Protein AF-A0A949LH09-F1 (afdb_monomer_lite)

Radius of gyration: 12.23 Å; chains: 1; bounding box: 36×16×27 Å

Foldseek 3Di:
DPPVVPCPCDLQVQLQVQLVVCVVVVHHSVVSSVCCSVVNCVSVVVD

Structure (mmCIF, N/CA/C/O backbone):
data_AF-A0A949LH09-F1
#
_entry.id   AF-A0A949LH09-F1
#
loop_
_atom_site.group_PDB
_atom_site.id
_atom_site.type_symbol
_atom_site.label_atom_id
_atom_site.label_alt_id
_atom_site.label_comp_id
_atom_site.label_asym_id
_atom_site.label_entity_id
_atom_site.label_seq_id
_atom_site.pdbx_PDB_ins_code
_atom_site.Cartn_x
_atom_site.Cartn_y
_atom_site.Cartn_z
_atom_site.occupancy
_atom_site.B_iso_or_equiv
_atom_site.auth_seq_id
_atom_site.auth_comp_id
_atom_site.auth_asym_id
_atom_site.auth_atom_id
_atom_site.pdbx_PDB_model_num
ATOM 1 N N . MET A 1 1 ? 29.661 2.753 -15.668 1.00 45.75 1 MET A N 1
ATOM 2 C CA . MET A 1 1 ? 28.973 2.171 -14.499 1.00 45.75 1 MET A CA 1
ATOM 3 C C . MET A 1 1 ? 27.493 2.237 -14.832 1.00 45.75 1 MET A C 1
ATOM 5 O O . MET A 1 1 ? 27.065 3.287 -15.274 1.00 45.75 1 MET A O 1
ATOM 9 N N . ASP A 1 2 ? 26.767 1.119 -14.807 1.00 46.72 2 ASP A N 1
ATOM 10 C CA . ASP A 1 2 ? 25.385 1.056 -15.308 1.00 46.72 2 ASP A CA 1
ATOM 11 C C . ASP A 1 2 ? 24.426 1.688 -14.273 1.00 46.72 2 ASP A C 1
ATOM 13 O O . ASP A 1 2 ? 24.080 1.074 -13.259 1.00 46.72 2 ASP A O 1
ATOM 17 N N . ASP A 1 3 ? 24.040 2.947 -14.508 1.00 55.78 3 ASP A N 1
ATOM 18 C CA . ASP A 1 3 ? 23.170 3.774 -13.648 1.00 55.78 3 ASP A CA 1
ATOM 19 C C . ASP A 1 3 ? 21.735 3.224 -13.480 1.00 55.78 3 ASP A C 1
ATOM 21 O O . ASP A 1 3 ? 20.910 3.805 -12.775 1.00 55.78 3 ASP A O 1
ATOM 25 N N . ARG A 1 4 ? 21.401 2.077 -14.090 1.00 55.06 4 ARG A N 1
ATOM 26 C CA . ARG A 1 4 ? 20.059 1.467 -14.023 1.00 55.06 4 ARG A CA 1
ATOM 27 C C . ARG A 1 4 ? 19.803 0.655 -12.755 1.00 55.06 4 ARG A C 1
ATOM 29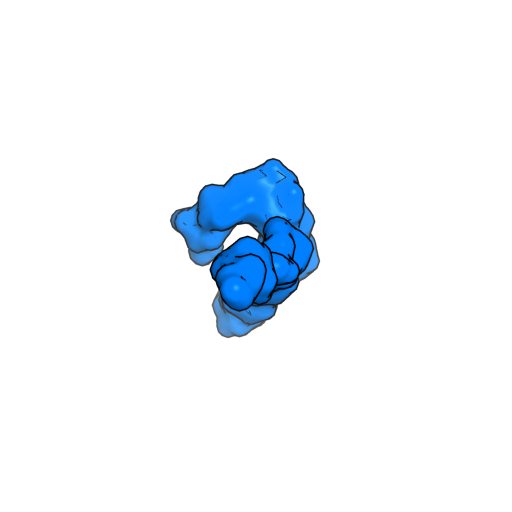 O O . ARG A 1 4 ? 18.679 0.221 -12.520 1.00 55.06 4 ARG A O 1
ATOM 36 N N . THR A 1 5 ? 20.816 0.467 -11.914 1.00 53.06 5 THR A N 1
ATOM 37 C CA . THR A 1 5 ? 20.692 -0.300 -10.659 1.00 53.06 5 THR A CA 1
ATOM 38 C C . THR A 1 5 ? 20.024 0.515 -9.534 1.00 53.06 5 THR A C 1
ATOM 40 O O . THR A 1 5 ? 19.820 0.002 -8.438 1.00 53.06 5 THR A O 1
ATOM 43 N N . ASN A 1 6 ? 19.685 1.792 -9.763 1.00 51.72 6 ASN A N 1
ATOM 44 C CA . ASN A 1 6 ? 19.460 2.734 -8.663 1.00 51.72 6 ASN A CA 1
ATOM 45 C C . ASN A 1 6 ? 18.091 2.649 -7.962 1.00 51.72 6 ASN A C 1
ATOM 47 O O . ASN A 1 6 ? 18.014 3.027 -6.804 1.00 51.72 6 ASN A O 1
ATOM 51 N N . PHE A 1 7 ? 17.035 2.091 -8.562 1.00 55.09 7 PHE A N 1
ATOM 52 C CA . PHE A 1 7 ? 15.751 1.924 -7.858 1.00 55.09 7 PHE A CA 1
ATOM 53 C C . PHE A 1 7 ? 14.982 0.688 -8.335 1.00 55.09 7 PHE A C 1
ATOM 55 O O . PHE A 1 7 ? 13.840 0.778 -8.774 1.00 55.09 7 PHE A O 1
ATOM 62 N N . PHE A 1 8 ? 15.564 -0.504 -8.185 1.00 51.41 8 PHE A N 1
ATOM 63 C CA . PHE A 1 8 ? 14.832 -1.780 -8.322 1.00 51.41 8 PHE A CA 1
ATOM 64 C C . PHE A 1 8 ? 13.848 -2.048 -7.160 1.00 51.41 8 PHE A C 1
ATOM 66 O O . PHE A 1 8 ? 13.490 -3.185 -6.859 1.00 51.41 8 PHE A O 1
ATOM 73 N N . VAL A 1 9 ? 13.378 -0.990 -6.501 1.00 60.94 9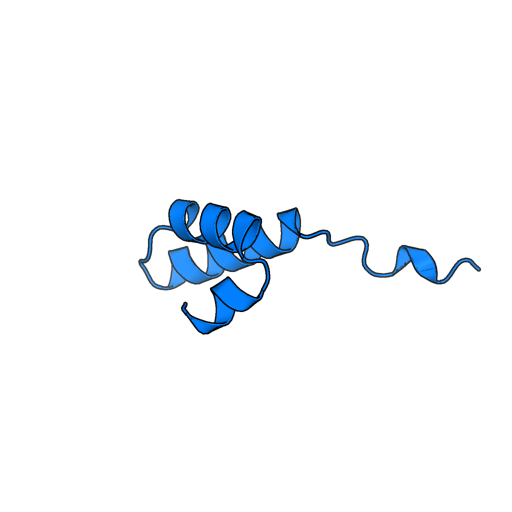 VAL A N 1
ATOM 74 C CA . VAL A 1 9 ? 12.250 -1.022 -5.574 1.00 60.94 9 VAL A CA 1
ATOM 75 C C . VAL A 1 9 ? 10.988 -1.072 -6.436 1.00 60.94 9 VAL A C 1
ATOM 77 O O . VAL A 1 9 ? 10.387 -0.054 -6.764 1.00 60.94 9 VAL A O 1
ATOM 80 N N . GLY A 1 10 ? 10.647 -2.270 -6.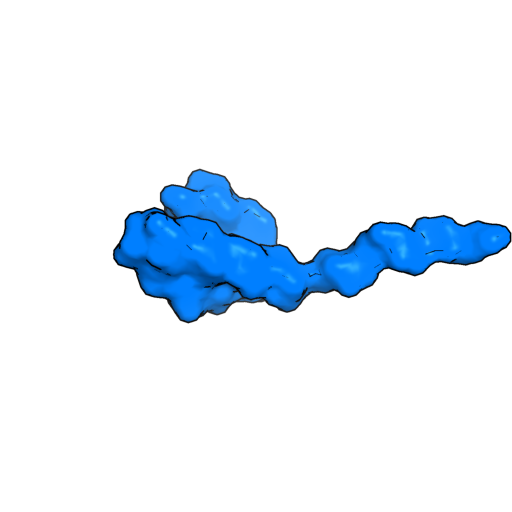910 1.00 73.00 10 GLY A N 1
ATOM 81 C CA . GLY A 1 10 ? 9.498 -2.483 -7.787 1.00 73.00 10 GLY A CA 1
ATOM 82 C C . GLY A 1 10 ? 8.156 -2.180 -7.109 1.00 73.00 10 GLY A C 1
ATOM 83 O O . GLY A 1 10 ? 8.067 -1.972 -5.896 1.00 73.00 10 GLY A O 1
ATOM 84 N N . TRP A 1 11 ? 7.080 -2.239 -7.898 1.00 74.69 11 TRP A N 1
ATOM 85 C CA . TRP A 1 11 ? 5.693 -2.051 -7.443 1.00 74.69 11 TRP A CA 1
ATOM 86 C C . TRP A 1 11 ? 5.318 -2.870 -6.193 1.00 74.69 11 TRP A C 1
ATOM 88 O O . TRP A 1 11 ? 4.569 -2.384 -5.351 1.00 74.69 11 TRP A O 1
ATOM 98 N N . GLY A 1 12 ? 5.873 -4.076 -6.023 1.00 79.50 12 GLY A N 1
ATOM 99 C CA . GLY A 1 12 ? 5.623 -4.916 -4.845 1.00 79.50 12 GLY A CA 1
ATOM 100 C C . GLY A 1 12 ? 6.167 -4.331 -3.536 1.00 79.50 12 GLY A C 1
ATOM 101 O O . GLY A 1 12 ? 5.495 -4.392 -2.508 1.00 79.50 12 GLY A O 1
ATOM 102 N N . THR A 1 13 ? 7.346 -3.702 -3.556 1.00 84.88 13 THR A N 1
ATOM 103 C CA . THR A 1 13 ? 7.894 -3.052 -2.356 1.00 84.88 13 THR A CA 1
ATOM 104 C C . THR A 1 13 ? 7.111 -1.789 -2.006 1.00 84.88 13 THR A C 1
ATOM 106 O O . THR A 1 13 ? 6.807 -1.573 -0.835 1.00 84.88 13 THR A O 1
ATOM 109 N N . LEU A 1 14 ? 6.706 -0.994 -3.003 1.00 81.88 14 LEU A N 1
ATOM 110 C CA . LEU A 1 14 ? 5.800 0.145 -2.793 1.00 81.88 14 LEU A CA 1
ATOM 111 C C . LEU A 1 14 ? 4.463 -0.293 -2.173 1.00 81.88 14 LEU A C 1
ATOM 113 O O . LEU A 1 14 ? 3.974 0.361 -1.251 1.00 81.88 14 LEU A O 1
ATOM 117 N N . ALA A 1 15 ? 3.908 -1.425 -2.618 1.00 84.06 15 ALA A N 1
ATOM 118 C CA . ALA A 1 15 ? 2.678 -1.975 -2.057 1.00 84.06 15 ALA A CA 1
ATOM 119 C C . ALA A 1 15 ? 2.819 -2.379 -0.581 1.00 84.06 15 ALA A C 1
ATOM 1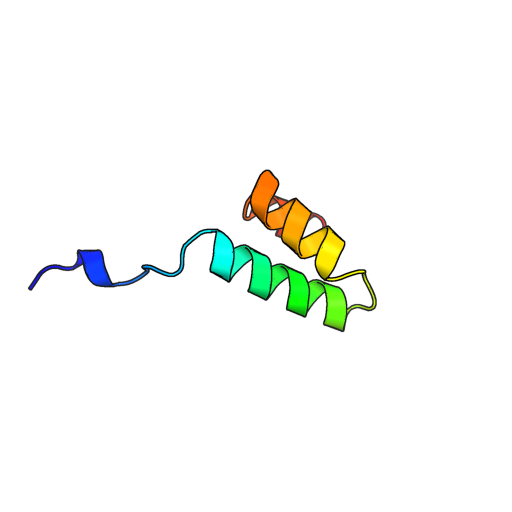21 O O . ALA A 1 15 ? 1.938 -2.070 0.223 1.00 84.06 15 ALA A O 1
ATOM 122 N N . LEU A 1 16 ? 3.945 -2.991 -0.199 1.00 85.81 16 LEU A N 1
ATOM 123 C CA . LEU A 1 16 ? 4.241 -3.335 1.198 1.00 85.81 16 LEU A CA 1
ATOM 124 C C . LEU A 1 16 ? 4.442 -2.094 2.085 1.00 85.81 16 LEU A C 1
ATOM 126 O O . LEU A 1 16 ? 3.981 -2.077 3.226 1.00 85.81 16 LEU A O 1
ATOM 130 N N . ILE A 1 17 ? 5.073 -1.036 1.568 1.00 86.88 17 ILE A N 1
ATOM 131 C CA . ILE A 1 17 ? 5.238 0.233 2.299 1.00 86.88 17 ILE A CA 1
ATOM 132 C C . ILE A 1 17 ? 3.874 0.895 2.545 1.00 86.88 17 ILE A C 1
ATOM 134 O O . ILE A 1 17 ? 3.574 1.283 3.677 1.00 86.88 17 ILE A O 1
ATOM 138 N N . ASN A 1 18 ? 3.014 0.969 1.523 1.00 85.12 18 ASN A N 1
ATOM 139 C CA . ASN A 1 18 ? 1.649 1.485 1.675 1.00 85.12 18 ASN A CA 1
ATOM 140 C C . ASN A 1 18 ? 0.815 0.651 2.656 1.00 85.12 18 ASN A C 1
ATOM 142 O O . ASN A 1 18 ? 0.049 1.209 3.441 1.00 85.12 18 ASN A O 1
ATOM 146 N N . ALA A 1 19 ? 0.977 -0.674 2.643 1.00 86.31 19 ALA A N 1
ATOM 147 C CA . ALA A 1 19 ? 0.324 -1.570 3.590 1.00 86.31 19 ALA A CA 1
ATOM 148 C C . ALA A 1 19 ? 0.713 -1.251 5.042 1.00 86.31 19 ALA A C 1
ATOM 150 O O . ALA A 1 19 ? -0.165 -1.130 5.898 1.00 86.31 19 ALA A O 1
ATOM 151 N N . GLY A 1 20 ? 2.009 -1.052 5.306 1.00 86.94 20 GLY A N 1
ATOM 152 C CA . GLY A 1 20 ? 2.517 -0.672 6.626 1.00 86.94 20 GLY A CA 1
ATOM 153 C C . GLY A 1 20 ? 2.028 0.707 7.080 1.00 86.94 20 GLY A C 1
ATOM 154 O O . GLY A 1 20 ? 1.587 0.860 8.220 1.00 86.94 20 GLY A O 1
ATOM 155 N N . LEU A 1 21 ? 2.018 1.698 6.179 1.00 86.06 21 LEU A N 1
ATOM 156 C CA . LEU A 1 21 ? 1.486 3.039 6.462 1.00 86.06 21 LEU A CA 1
ATOM 157 C C . LEU A 1 21 ? -0.016 3.016 6.779 1.00 86.06 21 LEU A C 1
ATOM 159 O O . LEU A 1 21 ? -0.470 3.704 7.696 1.00 86.06 21 LEU A O 1
ATOM 163 N N . ALA A 1 22 ? -0.790 2.208 6.054 1.00 84.50 22 ALA A N 1
ATOM 164 C CA . ALA A 1 22 ? -2.212 2.024 6.320 1.00 84.50 22 ALA A CA 1
ATOM 165 C C . ALA A 1 22 ? -2.465 1.322 7.663 1.00 84.50 22 ALA A C 1
ATOM 167 O O . ALA A 1 22 ? -3.351 1.735 8.415 1.00 84.50 22 ALA A O 1
ATOM 168 N N . GLN A 1 23 ? -1.658 0.309 7.991 1.00 85.12 23 GLN A N 1
ATOM 169 C CA . GLN A 1 23 ? -1.745 -0.427 9.252 1.00 85.12 23 GLN A CA 1
ATOM 170 C C . GLN A 1 23 ? -1.408 0.464 10.457 1.00 85.12 23 GLN A C 1
ATOM 172 O O . GLN A 1 23 ? -2.103 0.406 11.470 1.00 85.12 23 GLN A O 1
ATOM 177 N N . GLY A 1 24 ? -0.434 1.372 10.316 1.00 85.50 24 GLY A N 1
ATOM 178 C CA . GLY A 1 24 ? -0.118 2.391 11.326 1.00 85.50 24 GLY A CA 1
ATOM 179 C C . GLY A 1 24 ? -1.250 3.398 11.587 1.00 85.50 24 GLY A C 1
ATOM 180 O O . GLY A 1 24 ? -1.338 3.949 12.679 1.00 85.50 24 GLY A O 1
ATOM 181 N N . LYS A 1 25 ? -2.159 3.600 10.622 1.00 82.44 25 LYS A N 1
ATOM 182 C CA . LYS A 1 25 ? -3.372 4.434 10.757 1.00 82.44 25 LYS A CA 1
ATOM 183 C C . LYS A 1 25 ? -4.612 3.645 11.215 1.00 82.44 25 LYS A C 1
ATOM 185 O O . LYS A 1 25 ? -5.718 4.181 11.173 1.00 82.44 25 LYS A O 1
ATOM 190 N N . GLY A 1 26 ? -4.466 2.375 11.603 1.00 83.44 26 GLY A N 1
ATOM 191 C CA . GLY A 1 26 ? -5.584 1.518 12.019 1.00 83.44 26 GLY A CA 1
ATOM 192 C C . GLY A 1 26 ? -6.463 1.011 10.868 1.00 83.44 26 GLY A C 1
ATOM 193 O O . GLY A 1 26 ? -7.564 0.520 11.110 1.00 83.44 26 GLY A O 1
ATOM 194 N N . ARG A 1 27 ? -6.006 1.117 9.612 1.00 79.69 27 ARG A N 1
ATOM 195 C CA . ARG A 1 27 ? -6.695 0.544 8.443 1.00 79.69 27 ARG A CA 1
ATOM 196 C C . ARG A 1 27 ? -6.106 -0.816 8.084 1.00 79.69 27 ARG A C 1
ATOM 198 O O . ARG A 1 27 ? -4.966 -1.127 8.415 1.00 79.69 27 ARG A O 1
ATOM 205 N N . SER A 1 28 ? -6.877 -1.641 7.377 1.00 82.44 28 SER A N 1
ATOM 206 C CA . SER A 1 28 ? -6.421 -2.975 6.971 1.00 82.44 28 SER A CA 1
ATOM 207 C C . SER A 1 28 ? -5.254 -2.892 5.979 1.00 82.44 28 SER A C 1
ATOM 209 O O . SER A 1 28 ? -5.450 -2.579 4.803 1.00 82.44 28 SER A O 1
ATOM 211 N N . GLY A 1 29 ? -4.038 -3.192 6.448 1.00 80.62 29 GLY A N 1
ATOM 212 C CA . GLY A 1 29 ? -2.816 -3.164 5.639 1.00 80.62 29 GLY A CA 1
ATOM 213 C C . GLY A 1 29 ? -2.863 -4.112 4.438 1.00 80.62 29 GLY A C 1
ATOM 214 O O . GLY A 1 29 ? -2.370 -3.767 3.372 1.00 80.62 29 GLY A O 1
ATOM 215 N N . LEU A 1 30 ? -3.536 -5.263 4.551 1.00 79.94 30 LEU A N 1
ATOM 216 C CA . LEU A 1 30 ? -3.708 -6.216 3.443 1.00 79.94 30 LEU A CA 1
ATOM 217 C C . LEU A 1 30 ? -4.568 -5.657 2.305 1.00 79.94 30 LEU A C 1
ATOM 219 O O . LEU A 1 30 ? -4.214 -5.815 1.139 1.00 79.94 30 LEU A O 1
ATOM 223 N N . VAL A 1 31 ? -5.661 -4.964 2.639 1.00 81.62 31 VAL A N 1
ATOM 224 C CA . VAL A 1 31 ? -6.519 -4.294 1.646 1.00 81.62 31 VAL A CA 1
ATOM 225 C C . VAL A 1 31 ? -5.719 -3.214 0.921 1.00 81.62 31 VAL A C 1
ATOM 227 O O . VAL A 1 31 ? -5.783 -3.099 -0.299 1.00 81.62 31 VAL A O 1
ATOM 230 N N . TRP A 1 32 ? -4.897 -2.479 1.666 1.00 79.12 32 TRP A N 1
ATOM 231 C CA . TRP A 1 32 ? -4.031 -1.424 1.152 1.00 79.12 32 TRP A CA 1
ATOM 232 C C . TRP A 1 32 ? -2.837 -1.933 0.333 1.00 79.12 32 TRP A C 1
ATOM 234 O O . TRP A 1 32 ? -2.455 -1.295 -0.649 1.00 79.12 32 TRP A O 1
ATOM 244 N N . CYS A 1 33 ? -2.307 -3.109 0.672 1.00 84.62 33 CYS A N 1
ATOM 245 C CA . CYS A 1 33 ? -1.312 -3.828 -0.120 1.00 84.62 33 CYS A CA 1
ATOM 246 C C . CYS A 1 33 ? -1.896 -4.226 -1.479 1.00 84.62 33 CYS A C 1
ATOM 248 O O . CYS A 1 33 ? -1.329 -3.901 -2.517 1.00 84.62 33 CYS A O 1
ATOM 250 N N . LEU A 1 34 ? -3.072 -4.863 -1.474 1.00 81.50 34 LEU A N 1
ATOM 251 C CA . LEU A 1 34 ? -3.739 -5.333 -2.689 1.00 81.50 34 LEU A CA 1
ATOM 252 C C . LEU A 1 34 ? -4.172 -4.165 -3.583 1.00 81.50 34 LEU A C 1
ATOM 254 O O . LEU A 1 34 ? -3.959 -4.208 -4.791 1.00 81.50 34 LEU A O 1
ATOM 258 N N . LEU A 1 35 ? -4.699 -3.092 -2.982 1.00 79.25 35 LEU A N 1
ATOM 259 C CA . LEU A 1 35 ? -5.004 -1.841 -3.680 1.00 79.25 35 LEU A CA 1
ATOM 260 C C . LEU A 1 35 ? -3.754 -1.225 -4.308 1.00 79.25 35 LEU A C 1
ATOM 262 O O . LEU A 1 35 ? -3.810 -0.809 -5.455 1.00 79.25 35 LEU A O 1
ATOM 266 N N . SER A 1 36 ? -2.621 -1.198 -3.605 1.00 79.75 36 SER A N 1
ATOM 267 C CA . SER A 1 36 ? -1.366 -0.656 -4.149 1.00 79.75 36 SER A CA 1
ATOM 268 C C . SER A 1 36 ? -0.742 -1.551 -5.216 1.00 79.75 36 SER A C 1
ATOM 270 O O . SER A 1 36 ? -0.040 -1.060 -6.091 1.00 79.75 36 SER A O 1
ATOM 272 N N . LEU A 1 37 ? -1.007 -2.856 -5.169 1.00 78.75 37 LEU A N 1
ATOM 273 C CA . LEU A 1 37 ? -0.574 -3.802 -6.193 1.00 78.75 37 LEU A CA 1
ATOM 274 C C . LEU A 1 37 ? -1.395 -3.655 -7.490 1.00 78.75 37 LEU A C 1
ATOM 276 O O . LEU A 1 37 ? -0.858 -3.863 -8.573 1.00 78.75 37 LEU A O 1
ATOM 280 N N . LEU A 1 38 ? -2.675 -3.274 -7.375 1.00 76.00 38 LEU A N 1
ATOM 281 C CA . LEU A 1 38 ? -3.610 -3.074 -8.494 1.00 76.00 38 LEU A CA 1
ATOM 282 C C . LEU A 1 38 ? -3.590 -1.651 -9.076 1.00 76.00 38 LEU A C 1
ATOM 284 O O . LEU A 1 38 ? -3.601 -1.486 -10.291 1.00 76.00 38 LEU A O 1
ATOM 288 N N . LEU A 1 39 ? -3.585 -0.627 -8.220 1.00 72.62 39 LEU A N 1
ATOM 289 C CA . LEU A 1 39 ?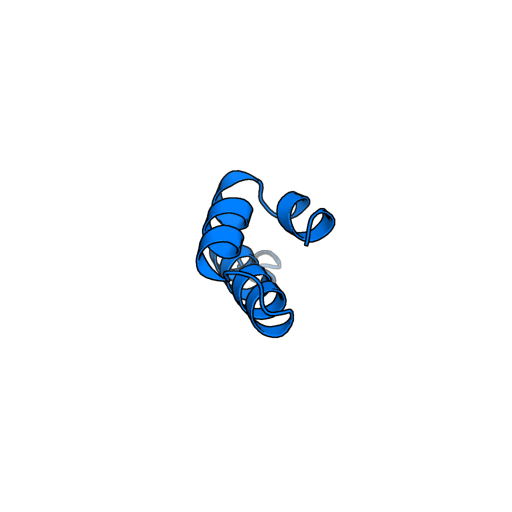 -3.651 0.795 -8.592 1.00 72.62 39 LEU A CA 1
ATOM 290 C C . LEU A 1 39 ? -2.284 1.496 -8.550 1.00 72.62 39 LEU A C 1
ATOM 292 O O . LEU A 1 39 ? -2.176 2.660 -8.941 1.00 72.62 39 LEU A O 1
ATOM 296 N N . GLY A 1 40 ? -1.237 0.826 -8.062 1.00 70.50 40 GLY A N 1
ATOM 297 C CA . GLY A 1 40 ? 0.076 1.438 -7.887 1.00 70.50 40 GLY A CA 1
ATOM 298 C C . GLY A 1 40 ? 0.051 2.591 -6.863 1.00 70.50 40 GLY A C 1
ATOM 299 O O . GLY A 1 40 ? -0.712 2.553 -5.893 1.00 70.50 40 GLY A O 1
ATOM 300 N N . PRO A 1 41 ? 0.855 3.653 -7.061 1.00 63.56 41 PRO A N 1
ATOM 301 C CA . PRO A 1 41 ? 0.987 4.770 -6.116 1.00 63.56 41 PRO A CA 1
ATOM 302 C C . PRO A 1 41 ? -0.271 5.646 -5.988 1.00 63.56 41 PRO A C 1
ATOM 304 O O . PRO A 1 41 ? -0.366 6.448 -5.062 1.00 63.56 41 PRO A O 1
ATOM 307 N N . ILE A 1 42 ? -1.265 5.486 -6.871 1.00 64.75 42 ILE A N 1
ATOM 308 C CA . ILE A 1 42 ? -2.555 6.189 -6.764 1.00 64.75 42 ILE A CA 1
ATOM 309 C C . ILE A 1 42 ? -3.299 5.748 -5.501 1.00 64.75 42 ILE A C 1
ATOM 311 O O . ILE A 1 42 ? -3.995 6.554 -4.886 1.00 64.75 42 ILE A O 1
ATOM 315 N N . ALA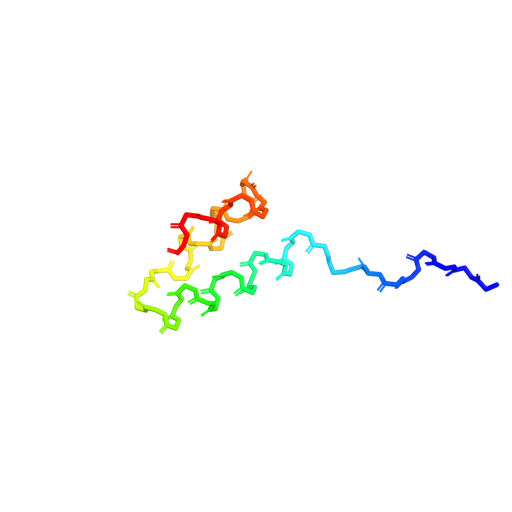 A 1 43 ? -3.095 4.498 -5.068 1.00 63.12 43 ALA A N 1
ATOM 316 C CA . ALA A 1 43 ? -3.639 4.015 -3.811 1.00 63.12 43 ALA A CA 1
ATOM 317 C C . ALA A 1 43 ? -3.223 4.947 -2.655 1.00 63.12 43 ALA A C 1
ATOM 319 O O . ALA A 1 43 ? -4.088 5.381 -1.899 1.00 63.12 43 ALA A O 1
ATOM 320 N N . THR A 1 44 ? -1.950 5.359 -2.572 1.00 62.38 44 THR A N 1
ATOM 321 C CA . THR A 1 44 ? -1.435 6.209 -1.478 1.00 62.38 44 THR A CA 1
ATOM 322 C C . THR A 1 44 ? -2.228 7.506 -1.292 1.00 62.38 44 THR A C 1
ATOM 324 O O . THR A 1 44 ? -2.395 7.976 -0.170 1.00 62.38 44 THR A O 1
ATOM 327 N N . PHE A 1 45 ? -2.752 8.089 -2.374 1.00 60.50 45 PHE A N 1
ATOM 328 C CA . PHE A 1 45 ? -3.518 9.336 -2.307 1.00 60.50 45 PHE A CA 1
ATOM 329 C C . PHE A 1 45 ? -4.921 9.170 -1.700 1.00 60.50 45 PHE A C 1
ATOM 331 O O . PHE A 1 45 ? -5.512 10.158 -1.274 1.00 60.50 45 PHE A O 1
ATOM 338 N N . LEU A 1 46 ? -5.441 7.941 -1.617 1.00 60.06 46 LEU A N 1
ATOM 339 C CA . LEU A 1 46 ? -6.713 7.614 -0.958 1.00 60.06 46 LEU A CA 1
ATOM 340 C C . LEU A 1 46 ? -6.528 7.106 0.494 1.00 60.06 46 LEU A C 1
ATOM 342 O O . LEU A 1 46 ? -7.522 6.776 1.149 1.00 60.06 46 LEU A O 1
ATOM 346 N N . THR A 1 47 ? -5.278 6.975 0.979 1.00 59.25 47 THR A N 1
ATOM 347 C CA . THR A 1 47 ? -4.925 6.444 2.318 1.00 59.25 47 THR A CA 1
ATOM 348 C C . THR A 1 47 ? -4.972 7.515 3.408 1.00 59.25 47 THR A C 1
ATOM 350 O O . THR A 1 47 ? -6.096 7.897 3.785 1.00 59.25 47 THR A O 1
#

Secondary structure (DSSP, 8-state):
--GGGTT---HHHHHHHHHHHHHHTTS-HHHHHHHHHHHTTHHHHT-

pLDDT: mean 73.01, std 12.61, range [45.75, 86.94]

Sequence (47 aa):
MDDRTNFFVGWGTLALINAGLAQGKGRSGLVWCLLSLLLGPIATFLT